Protein AF-A0A1A2S712-F1 (afdb_monomer_lite)

Secondary structure (DSSP, 8-state):
--HHHHHHHHHHHHHHHHHHHHHHHHHHHHHT----TT------SS---S---S-EEEEEE-TTS-EEEEEE-TTS-EEEESS--

Sequence (85 aa):
MNAEDQYRIERLYEETRSRLEEIALIGARVTGTALTGDIVRKFAPVAKTHSAPDVDVEIICGPSGTCGCIYRDDNGQWRWQYPCA

Foldseek 3Di:
DDPVVQVVVVVVVVVVVVVLVVVVVVVCVVVVNDDDPPDDSDPDDPDDPDDDPDDWDFDDADPVRFTKTWDQDPVRTIDIDTRDD

Structure (mmCIF, N/CA/C/O backbone):
data_AF-A0A1A2S712-F1
#
_entry.id   AF-A0A1A2S712-F1
#
loop_
_atom_site.group_PDB
_atom_site.id
_atom_site.type_symbol
_atom_site.label_atom_id
_atom_site.label_alt_id
_atom_site.label_comp_id
_atom_site.label_asym_id
_atom_site.label_entity_id
_atom_site.label_seq_id
_atom_site.pdbx_PDB_ins_code
_atom_site.Cartn_x
_atom_site.Cartn_y
_atom_site.Cartn_z
_atom_site.occupancy
_atom_site.B_iso_or_equiv
_atom_site.auth_seq_id
_atom_site.auth_comp_id
_atom_site.auth_asym_id
_atom_site.auth_atom_id
_atom_site.pdbx_PDB_model_num
ATOM 1 N N . MET A 1 1 ? 18.439 -1.105 -9.181 1.00 82.62 1 MET A N 1
ATOM 2 C CA . MET A 1 1 ? 18.281 -0.269 -7.976 1.00 82.62 1 MET A CA 1
ATOM 3 C C . MET A 1 1 ? 19.488 -0.492 -7.090 1.00 82.62 1 MET A C 1
ATOM 5 O O . MET A 1 1 ? 19.892 -1.643 -6.957 1.00 82.62 1 MET A O 1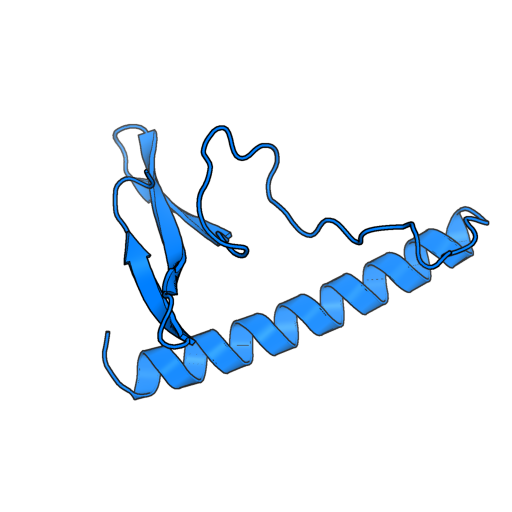
ATOM 9 N N . ASN A 1 2 ? 20.120 0.573 -6.601 1.00 91.12 2 ASN A N 1
ATOM 10 C CA . ASN A 1 2 ? 21.330 0.448 -5.786 1.00 91.12 2 ASN A CA 1
ATOM 11 C C . ASN A 1 2 ? 20.974 0.088 -4.323 1.00 91.12 2 ASN A C 1
ATOM 13 O O . ASN A 1 2 ? 19.799 0.041 -3.960 1.00 91.12 2 ASN A O 1
ATOM 17 N N . ALA A 1 3 ? 21.981 -0.198 -3.493 1.00 91.25 3 ALA A N 1
ATOM 18 C CA . ALA A 1 3 ? 21.769 -0.600 -2.100 1.00 91.25 3 ALA A CA 1
ATOM 19 C C . ALA A 1 3 ? 21.174 0.517 -1.218 1.00 91.25 3 ALA A C 1
ATOM 21 O O . ALA A 1 3 ? 20.409 0.225 -0.302 1.00 91.25 3 ALA A O 1
ATOM 22 N N . GLU A 1 4 ? 21.494 1.784 -1.498 1.00 95.31 4 GLU A N 1
ATOM 23 C CA . GLU A 1 4 ? 20.931 2.924 -0.766 1.00 95.31 4 GLU A CA 1
ATOM 24 C C . GLU A 1 4 ? 19.425 3.045 -1.028 1.00 95.31 4 GLU A C 1
ATOM 26 O O . GLU A 1 4 ? 18.638 3.148 -0.089 1.00 95.31 4 GLU A O 1
ATOM 31 N N . ASP A 1 5 ? 19.015 2.963 -2.292 1.00 91.75 5 ASP A N 1
ATOM 32 C CA . ASP A 1 5 ? 17.614 3.007 -2.700 1.00 91.75 5 ASP A CA 1
ATOM 33 C C . ASP A 1 5 ? 16.821 1.856 -2.069 1.00 91.75 5 ASP A C 1
ATOM 35 O O . ASP A 1 5 ? 15.741 2.086 -1.531 1.00 91.75 5 ASP A O 1
ATOM 39 N N . GLN A 1 6 ? 17.375 0.634 -2.071 1.00 90.94 6 GLN A N 1
ATOM 40 C CA . GLN A 1 6 ? 16.771 -0.533 -1.409 1.00 90.94 6 GLN A CA 1
ATOM 41 C C . GLN A 1 6 ? 16.492 -0.248 0.070 1.00 90.94 6 GLN A C 1
ATOM 43 O O . GLN A 1 6 ? 15.372 -0.438 0.538 1.00 90.94 6 GLN A O 1
ATOM 48 N N . TYR A 1 7 ? 17.497 0.251 0.795 1.00 91.75 7 TYR A N 1
ATOM 49 C CA . TYR A 1 7 ? 17.371 0.581 2.213 1.00 91.75 7 TYR A CA 1
ATOM 50 C C . TYR A 1 7 ? 16.339 1.688 2.463 1.00 91.75 7 TYR A C 1
ATOM 52 O O . TYR A 1 7 ? 15.527 1.603 3.385 1.00 91.75 7 TYR A O 1
ATOM 60 N N . ARG A 1 8 ? 16.354 2.740 1.640 1.00 93.19 8 ARG A N 1
ATOM 61 C CA . ARG A 1 8 ? 15.431 3.872 1.779 1.00 93.19 8 ARG A CA 1
ATOM 62 C C . ARG A 1 8 ? 13.991 3.459 1.515 1.00 93.19 8 ARG A C 1
ATOM 64 O O . ARG A 1 8 ? 13.110 3.860 2.267 1.00 93.19 8 ARG A O 1
ATOM 71 N N . ILE A 1 9 ? 13.756 2.660 0.479 1.00 88.25 9 ILE A N 1
ATOM 72 C CA . ILE A 1 9 ? 12.430 2.130 0.160 1.00 88.25 9 ILE A CA 1
ATOM 73 C C . ILE A 1 9 ? 11.937 1.213 1.273 1.00 88.25 9 ILE A C 1
ATOM 75 O O . ILE A 1 9 ? 10.793 1.361 1.688 1.00 88.25 9 ILE A O 1
ATOM 79 N N . GLU A 1 10 ? 12.790 0.327 1.791 1.00 88.06 10 GLU A N 1
ATOM 80 C CA . GLU A 1 10 ? 12.439 -0.539 2.918 1.00 88.06 10 GLU A CA 1
ATOM 81 C C . GLU A 1 10 ? 11.938 0.284 4.105 1.00 88.06 10 GLU A C 1
ATOM 83 O O . GLU A 1 10 ? 10.825 0.084 4.589 1.00 88.06 10 GLU A O 1
ATOM 88 N N . ARG A 1 11 ? 12.718 1.291 4.502 1.00 91.56 11 ARG A N 1
ATOM 89 C CA . ARG A 1 11 ? 12.372 2.172 5.615 1.00 91.56 11 ARG A CA 1
ATOM 90 C C . ARG A 1 11 ? 11.077 2.946 5.368 1.00 91.56 11 ARG A C 1
ATOM 92 O O . ARG A 1 11 ? 10.221 3.012 6.245 1.00 91.56 11 ARG A O 1
ATOM 99 N N . LEU A 1 12 ? 10.912 3.519 4.175 1.00 89.44 12 LEU A N 1
ATOM 100 C CA . LEU A 1 12 ? 9.699 4.255 3.805 1.00 89.44 12 LEU A CA 1
ATOM 101 C C . LEU A 1 12 ? 8.463 3.353 3.799 1.00 89.44 12 LEU A C 1
ATOM 103 O O . LEU A 1 12 ? 7.388 3.784 4.222 1.00 89.44 12 LEU A O 1
ATOM 107 N N . TYR A 1 13 ? 8.612 2.112 3.339 1.00 84.12 13 TYR A N 1
ATOM 108 C CA . TYR A 1 13 ? 7.549 1.122 3.347 1.00 84.12 13 TYR A CA 1
ATOM 109 C C . TYR A 1 13 ? 7.133 0.778 4.781 1.00 84.12 13 TYR A C 1
ATOM 111 O O . TYR A 1 13 ? 5.946 0.837 5.099 1.00 84.12 13 TYR A O 1
ATOM 119 N N . GLU A 1 14 ? 8.088 0.495 5.669 1.00 84.94 14 GLU A N 1
ATOM 120 C CA . GLU A 1 14 ? 7.818 0.199 7.081 1.00 84.94 14 GLU A CA 1
ATOM 121 C C . GLU A 1 14 ? 7.160 1.374 7.819 1.00 84.94 14 GLU A C 1
ATOM 123 O O . GLU A 1 14 ? 6.171 1.184 8.536 1.00 84.94 14 GLU A O 1
ATOM 128 N N . GLU A 1 15 ? 7.671 2.594 7.624 1.00 88.56 15 GLU A N 1
ATOM 129 C CA . GLU A 1 15 ? 7.122 3.814 8.222 1.00 88.56 15 GLU A CA 1
ATOM 130 C C . GLU A 1 15 ? 5.690 4.072 7.734 1.00 88.56 15 GLU A C 1
ATOM 132 O O . GLU A 1 15 ? 4.789 4.334 8.536 1.00 88.56 15 GLU A O 1
ATOM 137 N N . THR A 1 16 ? 5.458 3.949 6.425 1.00 84.62 16 THR A N 1
ATOM 138 C CA . THR A 1 16 ? 4.129 4.117 5.825 1.00 84.62 16 THR A CA 1
ATOM 139 C C . THR A 1 16 ? 3.160 3.050 6.319 1.00 84.62 16 THR A C 1
ATOM 141 O O . THR A 1 16 ? 2.059 3.387 6.753 1.00 84.62 16 THR A O 1
ATOM 144 N N . ARG A 1 17 ? 3.570 1.775 6.324 1.00 80.12 17 ARG A N 1
ATOM 145 C CA . ARG A 1 17 ? 2.751 0.663 6.824 1.00 80.12 17 ARG A CA 1
ATOM 146 C C . ARG A 1 17 ? 2.341 0.897 8.275 1.00 80.12 17 ARG A C 1
ATOM 148 O O . ARG A 1 17 ? 1.161 0.801 8.588 1.00 80.12 17 ARG A O 1
ATOM 155 N N . SER A 1 18 ? 3.284 1.276 9.136 1.00 79.94 18 SER A N 1
ATOM 156 C CA . SER A 1 18 ? 3.018 1.520 10.560 1.00 79.94 18 SER A CA 1
ATOM 157 C C . SER A 1 18 ? 2.010 2.656 10.775 1.00 79.94 18 SER A C 1
ATOM 159 O O . SER A 1 18 ? 1.080 2.526 11.569 1.00 79.94 18 SER A O 1
ATOM 161 N N . ARG A 1 19 ? 2.138 3.757 10.023 1.00 85.62 19 ARG A N 1
ATOM 162 C CA .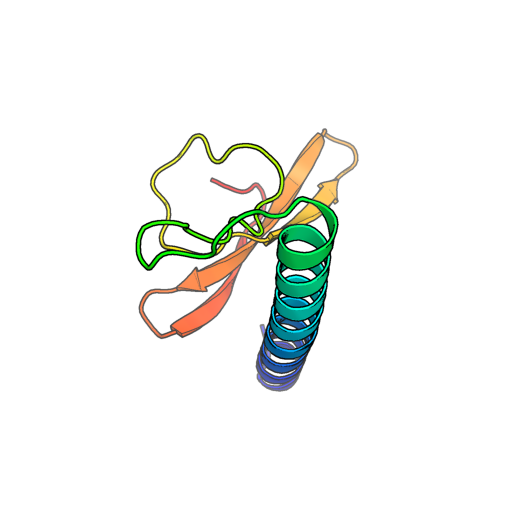 ARG A 1 19 ? 1.182 4.879 10.080 1.00 85.62 19 ARG A CA 1
ATOM 163 C C . ARG A 1 19 ? -0.209 4.478 9.602 1.00 85.62 19 ARG A C 1
ATOM 165 O O . ARG A 1 19 ? -1.212 4.868 10.191 1.00 85.62 19 ARG A O 1
ATOM 172 N N . LEU A 1 20 ? -0.279 3.705 8.524 1.00 81.50 20 LEU A N 1
ATOM 173 C CA . LEU A 1 20 ? -1.544 3.215 7.994 1.00 81.50 20 LEU A CA 1
ATOM 174 C C . LEU A 1 20 ? -2.221 2.230 8.961 1.00 81.50 20 LEU A C 1
ATOM 176 O O . LEU A 1 20 ? -3.439 2.281 9.136 1.00 81.50 20 LEU A O 1
ATOM 180 N N . GLU A 1 21 ? -1.446 1.387 9.645 1.00 79.62 21 GLU A N 1
ATOM 181 C CA . GLU A 1 21 ? -1.941 0.539 10.732 1.00 79.62 21 GLU A CA 1
ATOM 182 C C . GLU A 1 21 ? -2.522 1.363 11.882 1.00 79.62 21 GLU A C 1
ATOM 184 O O . GLU A 1 21 ? -3.623 1.064 12.343 1.00 79.62 21 GLU A O 1
ATOM 189 N N . GLU A 1 22 ? -1.841 2.426 12.306 1.00 84.81 22 GLU A N 1
ATOM 190 C CA . GLU A 1 22 ? -2.348 3.336 13.335 1.00 84.81 22 GLU A CA 1
ATOM 191 C C . GLU A 1 22 ? -3.684 3.977 12.922 1.00 84.81 22 GLU A C 1
ATOM 193 O O . GLU A 1 22 ? -4.651 3.953 13.688 1.00 84.81 22 GLU A O 1
ATOM 198 N N . ILE A 1 23 ? -3.784 4.473 11.684 1.00 83.62 23 ILE A N 1
ATOM 199 C CA . ILE A 1 23 ? -5.031 5.030 11.138 1.00 83.62 23 ILE A CA 1
ATOM 200 C C . ILE A 1 23 ? -6.145 3.976 11.132 1.00 83.62 23 ILE A C 1
ATOM 202 O O . ILE A 1 23 ? -7.276 4.281 11.514 1.00 83.62 23 ILE A O 1
ATOM 206 N N . ALA A 1 24 ? -5.844 2.733 10.748 1.00 81.06 24 ALA A N 1
ATOM 207 C CA . ALA A 1 24 ? -6.820 1.647 10.755 1.00 81.06 24 ALA A CA 1
ATOM 208 C C . ALA A 1 24 ? -7.325 1.334 12.175 1.00 81.06 24 ALA A C 1
ATOM 210 O O . ALA A 1 24 ? -8.529 1.158 12.370 1.00 81.06 24 ALA A O 1
ATOM 211 N N . LEU A 1 25 ? -6.437 1.320 13.177 1.00 83.88 25 LEU A N 1
ATOM 212 C CA . LEU A 1 25 ? -6.810 1.145 14.586 1.00 83.88 25 LEU A CA 1
ATOM 213 C C . LEU A 1 25 ? -7.711 2.288 15.079 1.00 83.88 25 LEU A C 1
ATOM 215 O O . LEU A 1 25 ? -8.722 2.043 15.743 1.00 83.88 25 LEU A O 1
ATOM 219 N N . ILE A 1 26 ? -7.383 3.534 14.724 1.00 86.50 26 ILE A N 1
ATOM 220 C CA . ILE A 1 26 ? -8.212 4.704 15.039 1.00 86.50 26 ILE A CA 1
ATOM 221 C C . ILE A 1 26 ? -9.587 4.576 14.375 1.00 86.50 26 ILE A C 1
ATOM 223 O O . ILE A 1 26 ? -10.601 4.766 15.047 1.00 86.50 26 ILE A O 1
ATOM 227 N N . GLY A 1 27 ? -9.635 4.225 13.089 1.00 85.06 27 GLY A N 1
ATOM 228 C CA . GLY A 1 27 ? -10.875 4.044 12.336 1.00 85.06 27 GLY A CA 1
ATOM 229 C C . GLY A 1 27 ? -11.764 2.953 12.931 1.00 85.06 27 GLY A C 1
ATOM 230 O O . GLY A 1 27 ? -12.960 3.171 13.122 1.00 85.06 27 GLY A O 1
ATOM 231 N N . ALA A 1 28 ? -11.181 1.816 13.313 1.00 84.88 28 ALA A N 1
ATOM 232 C CA . ALA A 1 28 ? -11.896 0.738 13.990 1.00 84.88 28 ALA A CA 1
ATOM 233 C C . ALA A 1 28 ? -12.520 1.214 15.310 1.00 84.88 28 ALA A C 1
ATOM 235 O O . ALA A 1 28 ? -13.715 1.025 15.534 1.00 84.88 28 ALA A O 1
ATOM 236 N N . ARG A 1 29 ? -11.747 1.929 16.139 1.00 87.19 29 ARG A N 1
ATOM 237 C CA . ARG A 1 29 ? -12.240 2.521 17.392 1.00 87.19 29 ARG A CA 1
ATOM 238 C C . ARG A 1 29 ? -13.378 3.518 17.157 1.00 87.19 29 ARG A C 1
ATOM 240 O O . ARG A 1 29 ? -14.366 3.479 17.878 1.00 87.19 29 ARG A O 1
ATOM 247 N N . VAL A 1 30 ? -13.240 4.413 16.176 1.00 91.62 30 VAL A N 1
ATOM 248 C CA . VAL A 1 30 ? -14.243 5.451 15.867 1.00 91.62 30 VAL A CA 1
ATOM 249 C C . VAL A 1 30 ? -15.546 4.840 15.349 1.00 91.62 30 VAL A C 1
ATOM 251 O O . VAL A 1 30 ? -16.623 5.324 15.680 1.00 91.62 30 VAL A O 1
ATOM 254 N N . THR A 1 31 ? -15.457 3.775 14.556 1.00 90.19 31 THR A N 1
ATOM 255 C CA . THR A 1 31 ? -16.621 3.118 13.938 1.00 90.19 31 THR A CA 1
ATOM 256 C C . THR A 1 31 ? -17.235 2.015 14.800 1.00 90.19 31 THR A C 1
ATOM 258 O O . THR A 1 31 ? -18.278 1.480 14.439 1.00 90.19 31 THR A O 1
ATOM 261 N N . GLY A 1 32 ? -16.604 1.652 15.922 1.00 88.31 32 GLY A N 1
ATOM 262 C CA . GLY A 1 32 ? -17.014 0.502 16.732 1.00 88.31 32 GLY A CA 1
ATOM 263 C C . GLY A 1 32 ? -16.763 -0.848 16.049 1.00 88.31 32 GLY A C 1
ATOM 264 O O . GLY A 1 32 ? -17.371 -1.848 16.423 1.00 88.31 32 GLY A O 1
ATOM 265 N N . THR A 1 33 ? -15.883 -0.892 15.045 1.00 84.69 33 THR A N 1
ATOM 266 C CA . THR A 1 33 ? -15.557 -2.125 14.319 1.00 84.69 33 THR A CA 1
ATOM 267 C C . THR A 1 33 ? -14.601 -2.981 15.148 1.00 84.69 33 THR A C 1
ATOM 269 O O . THR A 1 33 ? -13.501 -2.547 15.491 1.00 84.69 33 THR A O 1
ATOM 272 N N . ALA A 1 34 ? -14.989 -4.223 15.439 1.00 79.56 34 ALA A N 1
ATOM 273 C CA . ALA A 1 34 ? -14.104 -5.193 16.075 1.00 79.56 34 ALA A CA 1
ATOM 274 C C . ALA A 1 34 ? -13.091 -5.731 15.056 1.00 79.56 34 ALA A C 1
ATOM 276 O O . ALA A 1 34 ? -13.478 -6.318 14.051 1.00 79.56 34 ALA A O 1
ATOM 277 N N . LEU A 1 35 ? -11.795 -5.554 15.320 1.00 72.25 35 LEU A N 1
ATOM 278 C CA . LEU A 1 35 ? -10.725 -6.133 14.506 1.00 72.25 35 LEU A CA 1
ATOM 279 C C . LEU A 1 35 ? -10.561 -7.617 14.859 1.00 72.25 35 LEU A C 1
ATOM 281 O O . LEU A 1 35 ? -9.927 -7.945 15.859 1.00 72.25 35 LEU A O 1
ATOM 285 N N . THR A 1 36 ? -11.161 -8.511 14.071 1.00 69.88 36 THR A N 1
ATOM 286 C CA . THR A 1 36 ? -10.958 -9.965 14.192 1.00 69.88 36 THR A CA 1
ATOM 287 C C . THR A 1 36 ? -9.784 -10.422 13.322 1.00 69.88 36 THR A C 1
ATOM 289 O O . THR A 1 36 ? -9.332 -9.686 12.444 1.00 69.88 36 THR A O 1
ATOM 292 N N . GLY A 1 37 ? -9.286 -11.644 13.546 1.00 57.62 37 GLY A N 1
ATOM 293 C CA . GLY A 1 37 ? -8.211 -12.232 12.731 1.00 57.62 37 GLY A CA 1
ATOM 294 C C . GLY A 1 37 ? -8.553 -12.367 11.240 1.00 57.62 37 GLY A C 1
ATOM 295 O O . GLY A 1 37 ? -7.645 -12.433 10.419 1.00 57.62 37 GLY A O 1
ATOM 296 N N . ASP A 1 38 ? -9.844 -12.330 10.895 1.00 52.50 38 ASP A N 1
ATOM 297 C CA . ASP A 1 38 ? -10.345 -12.405 9.517 1.00 52.50 38 ASP A CA 1
ATOM 298 C C . ASP A 1 38 ? -10.387 -11.033 8.814 1.00 52.50 38 ASP A C 1
ATOM 300 O O . ASP A 1 38 ? -10.602 -10.952 7.601 1.00 52.50 38 ASP A O 1
ATOM 304 N N . ILE A 1 39 ? -10.185 -9.929 9.548 1.00 56.06 39 ILE A N 1
ATOM 305 C CA . ILE A 1 39 ? -10.142 -8.585 8.965 1.00 56.06 39 ILE A CA 1
ATOM 306 C C . ILE A 1 39 ? -8.746 -8.325 8.406 1.00 56.06 39 ILE A C 1
ATOM 308 O O . ILE A 1 39 ? -7.822 -7.895 9.098 1.00 56.06 39 ILE A O 1
ATOM 312 N N . VAL A 1 40 ? -8.615 -8.544 7.100 1.00 54.94 40 VAL A N 1
ATOM 313 C CA . VAL A 1 40 ? -7.417 -8.183 6.341 1.00 54.94 40 VAL A CA 1
ATOM 314 C C . VAL A 1 40 ? -7.379 -6.664 6.168 1.00 54.94 40 VAL A C 1
ATOM 316 O O . VAL A 1 40 ? -8.217 -6.078 5.479 1.00 54.94 40 VAL A O 1
ATOM 319 N N . ARG A 1 41 ? -6.390 -6.011 6.787 1.00 56.38 41 ARG A N 1
ATOM 320 C CA . ARG A 1 41 ? -6.113 -4.583 6.576 1.00 56.38 41 ARG A CA 1
ATOM 321 C C . ARG A 1 41 ? -5.635 -4.394 5.137 1.00 56.38 41 ARG A C 1
ATOM 323 O O . ARG A 1 41 ? -4.531 -4.799 4.789 1.00 56.38 41 ARG A O 1
ATOM 330 N N . LYS A 1 42 ? -6.478 -3.811 4.287 1.00 55.38 42 LYS A N 1
ATOM 331 C CA . LYS A 1 42 ? -6.142 -3.548 2.884 1.00 55.38 42 LYS A CA 1
ATOM 332 C C . LYS A 1 42 ? -5.555 -2.150 2.749 1.00 55.38 42 LYS A C 1
ATOM 334 O O . LYS A 1 42 ? -6.284 -1.165 2.757 1.00 55.38 42 LYS A O 1
ATOM 339 N N . PHE A 1 43 ? -4.239 -2.085 2.594 1.00 59.91 43 PHE A N 1
ATOM 340 C CA . PHE A 1 43 ? -3.512 -0.870 2.226 1.00 59.91 43 PHE A CA 1
ATOM 341 C C . PHE A 1 43 ? -3.127 -0.946 0.750 1.00 59.91 43 PHE A C 1
ATOM 343 O O . PHE A 1 43 ? -1.954 -1.016 0.404 1.00 59.91 43 PHE A O 1
ATOM 350 N N . ALA A 1 44 ? -4.135 -1.025 -0.115 1.00 52.56 44 ALA A N 1
ATOM 351 C CA . ALA A 1 44 ? -3.949 -1.068 -1.557 1.00 52.56 44 ALA A CA 1
ATOM 352 C C . ALA A 1 44 ? -4.610 0.169 -2.184 1.00 52.56 44 ALA A C 1
ATOM 354 O O . ALA A 1 44 ? -5.763 0.456 -1.838 1.00 52.56 44 ALA A O 1
ATOM 355 N N . PRO A 1 45 ? -3.945 0.884 -3.112 1.00 48.12 45 PRO A N 1
ATOM 356 C CA . PRO A 1 45 ? -4.685 1.651 -4.100 1.00 48.12 45 PRO A CA 1
ATOM 357 C C . PRO A 1 45 ? -5.631 0.689 -4.838 1.00 48.12 45 PRO A C 1
ATOM 359 O O . PRO A 1 45 ? -5.363 -0.504 -4.982 1.00 48.12 45 PRO A O 1
ATOM 362 N N . VAL A 1 46 ? -6.824 1.169 -5.165 1.00 42.25 46 VAL A N 1
ATOM 363 C CA . VAL A 1 46 ? -7.954 0.322 -5.553 1.00 42.25 46 VAL A CA 1
ATOM 364 C C . VAL A 1 46 ? -7.647 -0.490 -6.825 1.00 42.25 46 VAL A C 1
ATOM 366 O O . VAL A 1 46 ? -7.450 0.076 -7.888 1.00 42.25 46 VAL A O 1
ATOM 369 N N . ALA A 1 47 ? -7.743 -1.817 -6.654 1.00 40.50 47 ALA A N 1
ATOM 370 C CA . ALA A 1 47 ? -7.885 -2.920 -7.617 1.00 40.50 47 ALA A CA 1
ATOM 371 C C . ALA A 1 47 ? -6.674 -3.348 -8.481 1.00 40.50 47 ALA A C 1
ATOM 373 O O . ALA A 1 47 ? -6.568 -3.007 -9.654 1.00 40.50 47 ALA A O 1
ATOM 374 N N . LYS A 1 48 ? -5.894 -4.303 -7.939 1.00 43.19 48 LYS A N 1
ATOM 375 C CA . LYS A 1 48 ? -5.139 -5.309 -8.712 1.00 43.19 48 L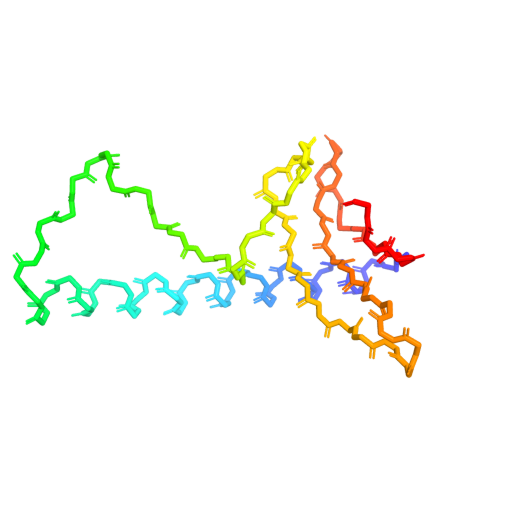YS A CA 1
ATOM 376 C C . LYS A 1 48 ? -6.089 -6.110 -9.622 1.00 43.19 48 LYS A C 1
ATOM 378 O O . LYS A 1 48 ? -7.000 -6.764 -9.114 1.00 43.19 48 LYS A O 1
ATOM 383 N N . THR A 1 49 ? -5.843 -6.135 -10.934 1.00 43.19 49 THR A N 1
ATOM 384 C CA . THR A 1 49 ? -6.461 -7.096 -11.875 1.00 43.19 49 THR A CA 1
ATOM 385 C C . THR A 1 49 ? -5.584 -8.312 -12.183 1.00 43.19 49 THR A C 1
ATOM 387 O O . THR A 1 49 ? -6.065 -9.226 -12.851 1.00 43.19 49 THR A O 1
ATOM 390 N N . HIS A 1 50 ? -4.343 -8.388 -11.685 1.00 40.94 50 HIS A N 1
ATOM 391 C CA . HIS A 1 50 ? -3.423 -9.478 -12.027 1.00 40.94 50 HIS A CA 1
ATOM 392 C C . HIS A 1 50 ? -2.704 -10.109 -10.827 1.00 40.94 50 HIS A C 1
ATOM 394 O O . HIS A 1 50 ? -2.476 -9.493 -9.787 1.00 40.94 50 HIS A O 1
ATOM 400 N N . SER A 1 51 ? -2.424 -11.406 -10.984 1.00 44.53 51 SER A N 1
ATOM 401 C CA . SER A 1 51 ? -1.902 -12.348 -9.992 1.00 44.53 51 SER A CA 1
ATOM 402 C C . SER A 1 51 ? -0.402 -12.154 -9.737 1.00 44.53 51 SER A C 1
ATOM 404 O O . SER A 1 51 ? 0.401 -13.033 -10.052 1.00 44.53 51 SER A 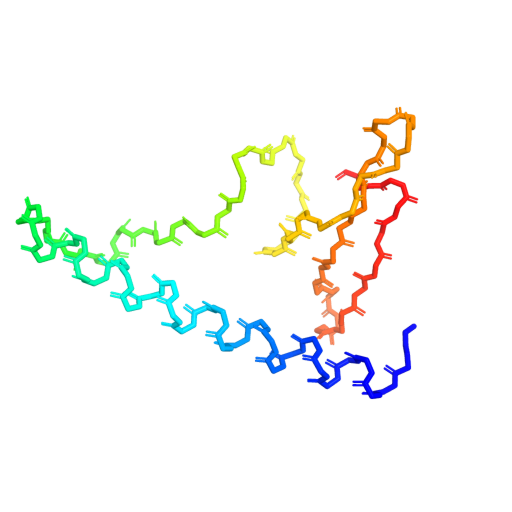O 1
ATOM 406 N N . ALA A 1 52 ? -0.018 -10.995 -9.209 1.00 43.28 52 ALA A N 1
ATOM 407 C CA . ALA A 1 52 ? 1.350 -10.722 -8.773 1.00 43.28 52 ALA A CA 1
ATOM 408 C C . ALA A 1 52 ? 1.495 -10.904 -7.246 1.00 43.28 52 ALA A C 1
ATOM 410 O O . ALA A 1 52 ? 0.533 -10.616 -6.518 1.00 43.28 52 ALA A O 1
ATOM 411 N N . PRO A 1 53 ? 2.668 -11.364 -6.756 1.00 44.81 53 PRO A N 1
ATOM 412 C CA . PRO A 1 53 ? 2.951 -11.536 -5.330 1.00 44.81 53 PRO A CA 1
ATOM 413 C C . PRO A 1 53 ? 2.765 -10.240 -4.509 1.00 44.81 53 PRO A C 1
ATOM 415 O O . PRO A 1 53 ? 2.634 -9.134 -5.028 1.00 44.81 53 PRO A O 1
ATOM 418 N N . ASP A 1 54 ? 2.665 -10.407 -3.193 1.00 50.78 54 ASP A N 1
ATOM 419 C CA . ASP A 1 54 ? 1.807 -9.659 -2.260 1.00 50.78 54 ASP A CA 1
ATOM 420 C C . ASP A 1 54 ? 2.047 -8.155 -1.988 1.00 50.78 54 ASP A C 1
ATOM 422 O O . ASP A 1 54 ? 1.463 -7.629 -1.042 1.00 50.78 54 ASP A O 1
ATOM 426 N N . VAL A 1 55 ? 2.806 -7.386 -2.777 1.00 51.91 55 VAL A N 1
ATOM 427 C CA . VAL A 1 55 ? 2.897 -5.922 -2.560 1.00 51.91 55 VAL A CA 1
ATOM 428 C C . VAL A 1 55 ? 3.186 -5.178 -3.861 1.00 51.91 55 VAL A C 1
ATOM 430 O O . VAL A 1 55 ? 4.301 -5.261 -4.358 1.00 51.91 55 VAL A O 1
ATOM 433 N N . ASP A 1 56 ? 2.229 -4.372 -4.335 1.00 53.31 56 ASP A N 1
ATOM 434 C CA . ASP A 1 56 ? 2.442 -3.410 -5.424 1.00 53.31 56 ASP A CA 1
ATOM 435 C C . ASP A 1 56 ? 1.928 -2.040 -4.985 1.00 53.31 56 ASP A C 1
ATOM 437 O O . ASP A 1 56 ? 0.722 -1.797 -4.919 1.00 53.31 56 ASP A O 1
ATOM 441 N N . VAL A 1 57 ? 2.847 -1.143 -4.630 1.00 58.41 57 VAL A N 1
ATOM 442 C CA . VAL A 1 57 ? 2.512 0.276 -4.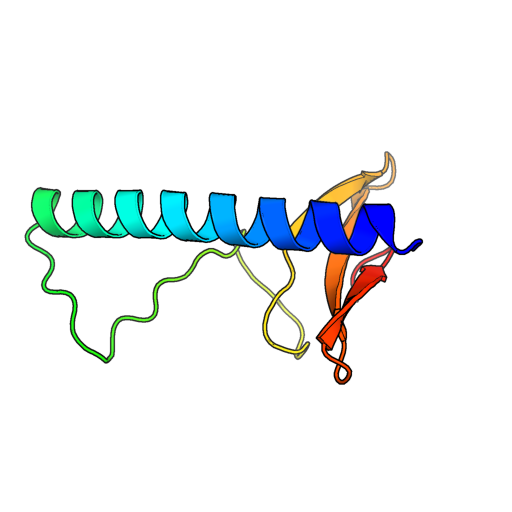489 1.00 58.41 57 VAL A CA 1
ATOM 443 C C . VAL A 1 57 ? 2.674 0.895 -5.878 1.00 58.41 57 VAL A C 1
ATOM 445 O O . VAL A 1 57 ? 3.776 0.912 -6.430 1.00 58.41 57 VAL A O 1
ATOM 448 N N . GLU A 1 58 ? 1.582 1.384 -6.463 1.00 55.44 58 GLU A N 1
ATOM 449 C CA . GLU A 1 58 ? 1.604 2.200 -7.684 1.00 55.44 58 GLU A CA 1
ATOM 450 C C . GLU A 1 58 ? 2.086 3.613 -7.324 1.00 55.44 58 GLU A C 1
ATOM 452 O O . GLU A 1 58 ? 1.501 4.248 -6.445 1.00 55.44 58 GLU A O 1
ATOM 457 N N . ILE A 1 59 ? 3.169 4.111 -7.939 1.00 58.91 59 ILE A N 1
ATOM 458 C CA . ILE A 1 59 ? 3.799 5.374 -7.487 1.00 58.91 59 ILE A CA 1
ATOM 459 C C . ILE A 1 59 ? 3.982 6.407 -8.608 1.00 58.91 59 ILE A C 1
ATOM 461 O O . ILE A 1 59 ? 3.932 7.603 -8.325 1.00 58.91 59 ILE A O 1
ATOM 465 N N . ILE A 1 60 ? 4.180 6.016 -9.874 1.00 59.03 60 ILE A N 1
ATOM 466 C CA . ILE A 1 60 ? 4.523 6.988 -10.935 1.00 59.03 60 ILE A CA 1
ATOM 467 C C . ILE A 1 60 ? 3.746 6.706 -12.217 1.00 59.03 60 ILE A C 1
ATOM 469 O O . ILE A 1 60 ? 4.010 5.705 -12.868 1.00 59.03 60 ILE A O 1
ATOM 473 N N . CYS A 1 61 ? 2.864 7.612 -12.641 1.00 66.25 61 CYS A N 1
ATOM 474 C CA . CYS A 1 61 ? 2.232 7.551 -13.962 1.00 66.25 61 CYS A CA 1
ATOM 475 C C . CYS A 1 61 ? 2.896 8.530 -14.936 1.00 66.25 61 CYS A C 1
ATOM 477 O O . CYS A 1 61 ? 3.081 9.708 -14.628 1.00 66.25 61 CYS A O 1
ATOM 479 N N . GLY A 1 62 ? 3.276 8.030 -16.112 1.00 61.97 62 GLY A N 1
ATOM 480 C CA . GLY A 1 62 ? 3.814 8.834 -17.203 1.00 61.97 62 GLY A CA 1
ATOM 481 C C . GLY A 1 62 ? 2.718 9.551 -18.009 1.00 61.97 62 GLY A C 1
ATOM 482 O O . GLY A 1 62 ? 1.537 9.223 -17.883 1.00 61.97 62 GLY A O 1
ATOM 483 N N . PRO A 1 63 ? 3.089 10.493 -18.899 1.00 62.97 63 PRO A N 1
ATOM 484 C CA . PRO A 1 63 ? 2.140 11.287 -19.696 1.00 62.97 63 PRO A CA 1
ATOM 485 C C . PRO A 1 63 ? 1.212 10.456 -20.595 1.00 62.97 63 PRO A C 1
ATOM 487 O O . PRO A 1 63 ? 0.139 10.913 -20.972 1.00 62.97 63 PRO A O 1
ATOM 490 N N . SER A 1 64 ? 1.624 9.234 -20.940 1.00 71.44 64 SER A N 1
ATOM 491 C CA . SER A 1 64 ? 0.870 8.255 -21.731 1.00 71.44 64 SER A CA 1
ATOM 492 C C . SER A 1 64 ? -0.180 7.475 -20.930 1.00 71.44 64 SER A C 1
ATOM 494 O O . SER A 1 64 ? -0.816 6.585 -21.487 1.00 71.44 64 SER A O 1
ATOM 496 N N . GLY A 1 65 ? -0.337 7.750 -19.631 1.00 64.38 65 GLY A N 1
ATOM 497 C CA . GLY A 1 65 ? -1.232 6.998 -18.744 1.00 64.38 65 GLY A CA 1
ATOM 498 C C . GLY A 1 65 ? -0.680 5.639 -18.301 1.00 64.38 65 GLY A C 1
ATOM 499 O O . GLY A 1 65 ? -1.364 4.895 -17.610 1.00 64.38 65 GLY A O 1
ATOM 500 N N . THR A 1 66 ? 0.559 5.306 -18.669 1.00 70.19 66 THR A N 1
ATOM 501 C CA . THR A 1 66 ? 1.260 4.108 -18.193 1.00 70.19 66 THR A CA 1
ATOM 502 C C . THR A 1 66 ? 1.859 4.371 -16.818 1.00 70.19 66 THR A C 1
ATOM 504 O O . THR A 1 66 ? 2.609 5.336 -16.656 1.00 70.19 66 THR A O 1
ATOM 507 N N . CYS A 1 67 ? 1.562 3.512 -15.846 1.00 72.56 67 CYS A N 1
ATOM 508 C CA . CYS A 1 67 ? 2.051 3.646 -14.478 1.00 72.56 67 CYS A CA 1
ATOM 509 C C . CYS A 1 67 ? 3.147 2.624 -14.163 1.00 72.56 67 CYS A C 1
ATOM 511 O O . CYS A 1 67 ? 3.171 1.527 -14.717 1.00 72.56 67 CYS A O 1
ATOM 513 N N . GLY A 1 68 ? 4.075 3.019 -13.298 1.00 75.75 68 GLY A N 1
ATOM 514 C CA . GLY A 1 68 ? 5.100 2.177 -12.709 1.00 75.75 68 GLY A CA 1
ATOM 515 C C . GLY A 1 68 ? 4.822 1.904 -11.240 1.00 75.75 68 GLY A C 1
ATOM 516 O O . GLY A 1 68 ? 4.233 2.725 -10.527 1.00 75.75 68 GLY A O 1
ATOM 517 N N . CYS A 1 69 ? 5.294 0.750 -10.801 1.00 78.31 69 CYS A N 1
ATOM 518 C CA . CYS A 1 69 ? 5.091 0.206 -9.467 1.00 78.31 69 CYS A CA 1
ATOM 519 C C . CYS A 1 69 ? 6.422 -0.233 -8.895 1.00 78.31 69 CYS A C 1
ATOM 521 O O . CYS A 1 69 ? 7.398 -0.497 -9.611 1.00 78.31 69 CYS A O 1
ATOM 523 N N . ILE A 1 70 ? 6.415 -0.318 -7.573 1.00 81.50 70 ILE A N 1
ATOM 524 C CA . ILE A 1 70 ? 7.479 -0.926 -6.807 1.00 81.50 70 ILE A CA 1
ATOM 525 C C . ILE A 1 70 ? 6.943 -2.144 -6.056 1.00 81.50 70 ILE A C 1
ATOM 527 O O . ILE A 1 70 ? 5.894 -2.069 -5.411 1.00 81.50 70 ILE A O 1
ATOM 531 N N . TYR A 1 71 ? 7.676 -3.252 -6.145 1.00 81.19 71 TYR A N 1
ATOM 532 C CA . TYR A 1 71 ? 7.290 -4.545 -5.580 1.00 81.19 71 TYR A CA 1
ATOM 533 C C . TYR A 1 71 ? 8.489 -5.272 -4.977 1.00 81.19 71 TYR A C 1
ATOM 535 O O . TYR A 1 71 ? 9.634 -4.956 -5.310 1.00 81.19 71 TYR A O 1
ATOM 543 N N . ARG A 1 72 ? 8.246 -6.237 -4.082 1.00 80.94 72 ARG A N 1
ATOM 544 C CA . ARG A 1 72 ? 9.284 -7.176 -3.623 1.00 80.94 72 ARG A CA 1
ATOM 545 C C . ARG A 1 72 ? 9.251 -8.430 -4.489 1.00 80.94 72 ARG A C 1
ATOM 547 O O . ARG A 1 72 ? 8.195 -9.039 -4.629 1.00 80.94 72 ARG A O 1
ATOM 554 N N . ASP A 1 73 ? 10.391 -8.799 -5.065 1.00 82.50 73 ASP A N 1
ATOM 555 C CA . ASP A 1 73 ? 10.533 -10.062 -5.796 1.00 82.50 73 ASP A CA 1
ATOM 556 C C . ASP A 1 73 ? 10.630 -11.273 -4.848 1.00 82.50 73 ASP A C 1
ATOM 558 O O . ASP A 1 73 ? 10.696 -11.122 -3.626 1.00 82.50 73 ASP A O 1
ATOM 562 N N . ASP A 1 74 ? 10.678 -12.483 -5.410 1.00 81.44 74 ASP A N 1
ATOM 563 C CA . ASP A 1 74 ? 10.763 -13.738 -4.642 1.00 81.44 74 ASP A CA 1
ATOM 564 C C . ASP A 1 74 ? 12.042 -13.854 -3.789 1.00 81.44 74 ASP A C 1
ATOM 566 O O . ASP A 1 74 ? 12.109 -14.668 -2.869 1.00 81.44 74 ASP A O 1
ATOM 570 N N . ASN A 1 75 ? 13.057 -13.024 -4.054 1.00 84.88 75 ASN A N 1
ATOM 571 C CA . ASN A 1 75 ? 14.275 -12.937 -3.248 1.00 84.88 75 ASN A CA 1
ATOM 572 C C . ASN A 1 75 ? 14.172 -11.863 -2.150 1.00 84.88 75 ASN A C 1
ATOM 574 O O . ASN A 1 75 ? 15.166 -11.559 -1.487 1.00 84.88 75 ASN A O 1
ATOM 578 N N . GLY A 1 76 ? 12.998 -11.251 -1.978 1.00 80.19 76 GLY A N 1
ATOM 579 C CA . GLY A 1 76 ? 12.746 -10.178 -1.022 1.00 80.19 76 GLY A CA 1
ATOM 580 C C . GLY A 1 76 ? 13.354 -8.831 -1.414 1.00 80.19 76 GLY A C 1
ATOM 581 O O . GLY A 1 76 ? 13.407 -7.937 -0.572 1.00 80.19 76 GLY A O 1
ATOM 582 N N . GLN A 1 77 ? 13.828 -8.657 -2.653 1.00 86.56 77 GLN A N 1
ATOM 583 C CA . GLN A 1 77 ? 14.427 -7.398 -3.102 1.00 86.56 7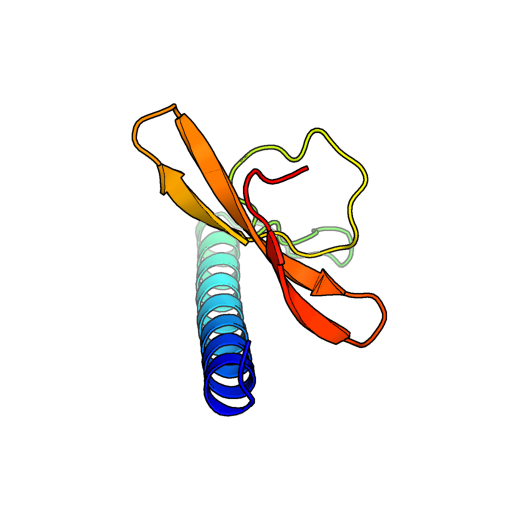7 GLN A CA 1
ATOM 584 C C . GLN A 1 77 ? 13.382 -6.480 -3.724 1.00 86.56 77 GLN A C 1
ATOM 586 O O . GLN A 1 77 ? 12.544 -6.924 -4.508 1.00 86.56 77 GLN A O 1
ATOM 591 N N . TRP A 1 78 ? 13.486 -5.176 -3.463 1.00 86.00 78 TRP A N 1
ATOM 592 C CA . TRP A 1 78 ? 12.639 -4.205 -4.143 1.00 86.00 78 TRP A CA 1
ATOM 593 C C . TRP A 1 78 ? 13.002 -4.099 -5.624 1.00 86.00 78 TRP A C 1
ATOM 595 O O . TRP A 1 78 ? 14.178 -4.042 -6.008 1.00 86.00 78 TRP A O 1
ATOM 605 N N . ARG A 1 79 ? 11.982 -4.028 -6.471 1.00 84.19 79 ARG A N 1
ATOM 606 C CA . ARG A 1 79 ? 12.078 -3.903 -7.922 1.00 84.19 79 ARG A CA 1
ATOM 607 C C . ARG A 1 79 ? 11.130 -2.820 -8.399 1.00 84.19 79 ARG A C 1
ATOM 609 O O . ARG A 1 79 ? 10.025 -2.694 -7.890 1.00 84.19 79 ARG A O 1
ATOM 616 N N . TRP A 1 80 ? 11.581 -2.066 -9.393 1.00 83.50 80 TRP A N 1
ATOM 617 C CA . TRP A 1 80 ? 10.732 -1.152 -10.145 1.00 83.50 80 TRP A CA 1
ATOM 618 C C . TRP A 1 80 ? 10.291 -1.825 -11.435 1.00 83.50 80 TRP A C 1
ATOM 620 O O . TRP A 1 80 ? 11.122 -2.407 -12.135 1.00 83.50 80 TRP A O 1
ATOM 630 N N . GLN A 1 81 ? 9.012 -1.690 -11.760 1.00 79.88 81 GLN A N 1
ATOM 631 C CA . GLN A 1 81 ? 8.442 -2.134 -13.023 1.00 79.88 81 GLN A CA 1
ATOM 632 C C . GLN A 1 81 ? 7.737 -0.970 -13.720 1.00 79.88 81 GLN A C 1
ATOM 634 O O . GLN A 1 81 ? 7.042 -0.185 -13.076 1.00 79.88 81 GLN A O 1
ATOM 639 N N . TYR A 1 82 ? 7.935 -0.850 -15.036 1.00 74.44 82 TYR A N 1
ATOM 640 C CA . TYR A 1 82 ? 7.262 0.138 -15.876 1.00 74.44 82 TYR A CA 1
ATOM 641 C C . TYR A 1 82 ? 7.072 -0.397 -17.313 1.00 74.44 82 TYR A C 1
ATOM 643 O O . TYR A 1 82 ? 8.078 -0.699 -17.963 1.00 74.44 82 TYR A O 1
ATOM 651 N N . PRO A 1 83 ? 5.832 -0.479 -17.838 1.00 73.31 83 PRO A N 1
ATOM 652 C CA . PRO A 1 83 ? 4.575 -0.332 -17.097 1.00 73.31 83 PRO A CA 1
ATOM 653 C C . PRO A 1 83 ? 4.393 -1.485 -16.100 1.00 73.31 83 PRO A C 1
ATOM 655 O O . PRO A 1 83 ? 4.975 -2.551 -16.296 1.00 73.31 83 PRO A O 1
ATOM 658 N N . CYS A 1 84 ? 3.590 -1.283 -15.057 1.00 69.31 84 CYS A N 1
ATOM 659 C CA . CYS A 1 84 ? 3.117 -2.380 -14.209 1.00 69.31 84 CYS A CA 1
ATOM 660 C C . CYS A 1 84 ? 2.459 -3.474 -15.050 1.00 69.31 84 CYS A C 1
ATOM 662 O O . CYS A 1 84 ? 1.734 -3.156 -15.997 1.00 69.31 84 CYS A O 1
ATOM 664 N N . ALA A 1 85 ? 2.748 -4.734 -14.719 1.00 65.00 85 ALA A N 1
ATOM 665 C CA . ALA A 1 85 ? 2.094 -5.890 -15.331 1.00 65.00 85 ALA A CA 1
ATOM 666 C C . ALA A 1 85 ? 0.791 -6.252 -14.614 1.00 65.00 85 ALA A C 1
ATOM 668 O O . ALA A 1 85 ? 0.697 -6.022 -13.389 1.00 65.00 85 ALA A O 1
#

Radius of gyration: 15.24 Å; chains: 1; bounding box: 39×25×39 Å

pLDDT: mean 73.06, std 15.8, range [40.5, 95.31]